Protein AF-A0A850CEC5-F1 (afdb_monomer_lite)

pLDDT: mean 93.01, std 8.54, range [57.53, 98.62]

Sequence (69 aa):
KRGNGIASAILRSHHRVLDRDGIPAYLEAVSPETARLYGTLGYEPMGERYGLEDGGPFLYPMWREPQSA

Secondary structure (DSSP, 8-state):
---SSHHHHHHHHHHHHHHHHT--EEEEESSHHHHHHHHTTT-EE-S--EEPSTTPPEEEEEEEPPPP-

Structure (mmCIF, N/CA/C/O backbone):
data_AF-A0A850CEC5-F1
#
_entry.id   AF-A0A850CEC5-F1
#
loop_
_atom_site.group_PDB
_atom_site.id
_atom_site.type_symbol
_atom_site.label_atom_id
_atom_site.label_alt_id
_atom_site.label_comp_id
_atom_site.label_asym_id
_atom_site.label_entity_id
_atom_site.label_seq_id
_atom_site.pdbx_PDB_ins_code
_atom_site.Cartn_x
_atom_site.Cartn_y
_atom_site.Cartn_z
_atom_site.occupancy
_atom_site.B_iso_or_equiv
_atom_site.auth_seq_id
_atom_site.auth_comp_id
_atom_site.auth_asym_id
_atom_site.auth_atom_id
_atom_site.pdbx_PDB_model_num
ATOM 1 N N . LYS A 1 1 ? -10.967 11.452 -18.595 1.00 57.53 1 LYS A N 1
ATOM 2 C CA . LYS A 1 1 ? -9.950 12.306 -17.926 1.00 57.53 1 LYS A CA 1
ATOM 3 C C . LYS A 1 1 ? -9.551 11.617 -16.621 1.00 57.53 1 LYS A C 1
ATOM 5 O O . LYS A 1 1 ? -10.446 11.283 -15.856 1.00 57.53 1 LYS A O 1
ATOM 10 N N . ARG A 1 2 ? -8.269 11.304 -16.410 1.00 69.06 2 ARG A N 1
ATOM 11 C CA . ARG A 1 2 ? -7.764 10.784 -15.121 1.00 69.06 2 ARG A CA 1
ATOM 12 C C . ARG A 1 2 ? -7.518 11.972 -14.170 1.00 69.06 2 ARG A C 1
ATOM 14 O O . ARG A 1 2 ? -7.398 13.092 -14.657 1.00 69.06 2 ARG A O 1
ATOM 21 N N . GLY A 1 3 ? -7.475 11.742 -12.854 1.00 70.88 3 GLY A N 1
ATOM 22 C CA . GLY A 1 3 ? -7.084 12.775 -11.877 1.00 70.88 3 GLY A CA 1
ATOM 23 C C . GLY A 1 3 ? -8.209 13.535 -11.156 1.00 70.88 3 GLY A C 1
ATOM 24 O O . GLY A 1 3 ? -7.922 14.491 -10.452 1.00 70.88 3 GLY A O 1
ATOM 25 N N . ASN A 1 4 ? -9.473 13.108 -11.246 1.00 77.38 4 ASN A N 1
ATOM 26 C CA . ASN A 1 4 ? -10.584 13.765 -10.528 1.00 77.38 4 ASN A CA 1
ATOM 27 C C . ASN A 1 4 ? -10.740 13.304 -9.059 1.00 77.38 4 ASN A C 1
ATOM 29 O O . ASN A 1 4 ? -11.801 13.471 -8.469 1.00 77.38 4 ASN A O 1
ATOM 33 N N . GLY A 1 5 ? -9.738 12.631 -8.483 1.00 82.88 5 GLY A N 1
ATOM 34 C CA . GLY A 1 5 ? -9.761 12.174 -7.084 1.00 82.88 5 GLY A CA 1
ATOM 35 C C . GLY A 1 5 ? -10.764 11.060 -6.740 1.00 82.88 5 GLY A C 1
ATOM 36 O O . GLY A 1 5 ? -10.803 10.630 -5.592 1.00 82.88 5 GLY A O 1
ATOM 37 N N . ILE A 1 6 ? -11.539 10.554 -7.708 1.00 88.50 6 ILE A N 1
ATOM 38 C CA . ILE A 1 6 ? -12.595 9.546 -7.488 1.00 88.50 6 ILE A CA 1
ATOM 39 C C . ILE A 1 6 ? -12.040 8.276 -6.830 1.00 88.50 6 ILE A C 1
ATOM 41 O O . ILE A 1 6 ? -12.570 7.826 -5.819 1.00 88.50 6 ILE A O 1
ATOM 45 N N . ALA A 1 7 ? -10.943 7.725 -7.359 1.00 87.06 7 ALA A N 1
ATOM 46 C CA . ALA A 1 7 ? -10.331 6.516 -6.805 1.00 87.06 7 ALA A CA 1
ATOM 47 C C . ALA A 1 7 ? -9.870 6.724 -5.352 1.00 87.06 7 ALA A C 1
ATOM 49 O O . ALA A 1 7 ? -10.165 5.910 -4.484 1.00 87.06 7 ALA A O 1
ATOM 50 N N . SER A 1 8 ? -9.222 7.857 -5.063 1.00 90.19 8 SER A N 1
ATOM 51 C CA . SER A 1 8 ? -8.802 8.207 -3.703 1.00 90.19 8 SER A CA 1
ATOM 52 C C . SER A 1 8 ? -9.989 8.416 -2.757 1.00 90.19 8 SER A C 1
ATOM 54 O O . SER A 1 8 ? -9.881 8.100 -1.577 1.00 90.19 8 SER A O 1
ATOM 56 N N . ALA A 1 9 ? -11.123 8.931 -3.245 1.00 92.81 9 ALA A N 1
ATOM 57 C CA . ALA A 1 9 ? -12.339 9.082 -2.445 1.00 92.81 9 ALA A CA 1
ATOM 58 C C . ALA A 1 9 ? -12.967 7.725 -2.089 1.00 92.81 9 ALA A C 1
ATOM 60 O O . ALA A 1 9 ? -13.347 7.514 -0.937 1.00 92.81 9 ALA A O 1
ATOM 61 N N . ILE A 1 10 ? -13.019 6.795 -3.049 1.00 94.38 10 ILE A N 1
ATOM 62 C CA . ILE A 1 10 ? -13.481 5.418 -2.821 1.00 94.38 10 ILE A CA 1
ATOM 63 C C . ILE A 1 10 ? -12.587 4.729 -1.786 1.00 94.38 10 ILE A C 1
ATOM 65 O O . ILE A 1 10 ? -13.096 4.203 -0.798 1.00 94.38 10 ILE A O 1
ATOM 69 N N . LEU A 1 11 ? -11.263 4.803 -1.967 1.00 95.31 11 LEU A N 1
ATOM 70 C CA . LEU A 1 11 ? -10.295 4.204 -1.048 1.00 95.31 11 LEU A CA 1
ATOM 71 C C . LEU A 1 11 ? -10.429 4.770 0.363 1.00 95.31 11 LEU A C 1
ATOM 73 O O . LEU A 1 11 ? -10.625 3.998 1.290 1.00 95.31 11 LEU A O 1
ATOM 77 N N . ARG A 1 12 ? -10.465 6.100 0.525 1.00 95.25 12 ARG A N 1
ATOM 78 C CA . ARG A 1 12 ? -10.681 6.728 1.841 1.00 95.25 12 ARG A CA 1
ATOM 79 C C . ARG A 1 12 ? -11.982 6.288 2.505 1.00 95.25 12 ARG A C 1
ATOM 81 O O . ARG A 1 12 ? -12.041 6.172 3.726 1.00 95.25 12 ARG A O 1
ATOM 88 N N . SER A 1 13 ? -13.042 6.077 1.724 1.00 96.25 13 SER A N 1
ATOM 89 C CA . SER A 1 13 ? -14.299 5.583 2.280 1.00 96.25 13 SER A CA 1
ATOM 90 C C . SER A 1 13 ? -14.168 4.157 2.808 1.00 96.25 13 SER A C 1
ATOM 92 O O . SER A 1 13 ? -14.650 3.867 3.901 1.00 96.25 13 SER A O 1
ATOM 94 N N . HIS A 1 14 ? -13.485 3.296 2.056 1.00 96.75 14 HIS A N 1
ATOM 95 C CA . HIS A 1 14 ? -13.229 1.919 2.450 1.00 96.75 14 HIS A CA 1
ATOM 96 C C . HIS A 1 14 ? -12.266 1.826 3.643 1.00 96.75 14 HIS A C 1
ATOM 98 O O . HIS A 1 14 ? -12.561 1.117 4.599 1.00 96.75 14 HIS A O 1
ATOM 104 N N . HIS A 1 15 ? -11.182 2.607 3.646 1.00 97.44 15 HIS A N 1
ATOM 105 C CA . HIS A 1 15 ? -10.224 2.677 4.754 1.00 97.44 15 HIS A CA 1
ATOM 106 C C . HIS A 1 15 ? -10.894 3.007 6.075 1.00 97.44 15 HIS A C 1
ATOM 108 O O . HIS A 1 15 ? -10.610 2.343 7.052 1.00 97.44 15 HIS A O 1
ATOM 114 N N . ARG A 1 16 ? -11.869 3.921 6.102 1.00 96.75 16 ARG A N 1
ATOM 115 C CA . ARG A 1 16 ? -12.614 4.230 7.333 1.00 96.75 16 ARG A CA 1
ATOM 116 C C . ARG A 1 16 ? -13.333 3.017 7.933 1.00 96.75 16 ARG A C 1
ATOM 118 O O . ARG A 1 16 ? -13.483 2.935 9.146 1.00 96.75 16 ARG A O 1
ATOM 125 N N . VAL A 1 17 ? -13.823 2.1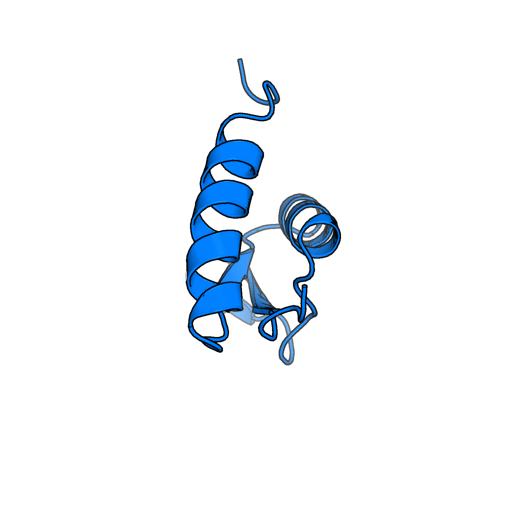08 7.090 1.00 97.62 17 VAL A N 1
ATOM 126 C CA . VAL A 1 17 ? -14.450 0.857 7.542 1.00 97.62 17 VAL A CA 1
ATOM 127 C C . VAL A 1 17 ? -13.385 -0.077 8.109 1.00 97.62 17 VAL A C 1
ATOM 129 O O . VAL A 1 17 ? -13.561 -0.591 9.206 1.00 97.62 17 VAL A O 1
ATOM 132 N N . LEU A 1 18 ? -12.269 -0.231 7.395 1.00 97.94 18 LEU A N 1
ATOM 133 C CA . LEU A 1 18 ? -11.142 -1.054 7.834 1.00 97.94 18 LEU A CA 1
ATOM 134 C C . LEU A 1 18 ? -10.525 -0.544 9.145 1.00 97.94 18 LEU A C 1
ATOM 136 O O . LEU A 1 18 ? -10.286 -1.331 10.050 1.00 97.94 18 LEU A O 1
ATOM 140 N N . ASP A 1 19 ? -10.358 0.769 9.280 1.00 97.75 19 ASP A N 1
ATOM 141 C CA . ASP A 1 19 ? -9.849 1.438 10.478 1.00 97.75 19 ASP A CA 1
ATOM 142 C C . ASP A 1 19 ? -10.758 1.188 11.682 1.00 97.75 19 ASP A C 1
ATOM 144 O O . ASP A 1 19 ? -10.287 0.785 12.743 1.00 97.75 19 ASP A O 1
ATOM 148 N N . ARG A 1 20 ? -12.077 1.354 11.504 1.00 97.25 20 ARG A N 1
ATOM 149 C CA . ARG A 1 20 ? -13.076 1.059 12.543 1.00 97.25 20 ARG A CA 1
ATOM 150 C C . ARG A 1 20 ? -13.000 -0.397 13.005 1.00 97.25 20 ARG A C 1
ATOM 152 O O . ARG A 1 20 ? -13.164 -0.662 14.192 1.00 97.25 20 ARG A O 1
ATOM 159 N N . ASP A 1 21 ? -12.781 -1.317 12.071 1.00 97.44 21 ASP A N 1
ATOM 160 C CA . ASP A 1 21 ? -12.778 -2.755 12.340 1.00 97.44 21 ASP A CA 1
ATOM 161 C C . ASP A 1 21 ? -11.383 -3.282 12.734 1.00 97.44 21 ASP A C 1
ATOM 163 O O . ASP A 1 21 ? -11.239 -4.466 13.033 1.00 97.44 21 ASP A O 1
ATOM 167 N N . GLY A 1 22 ? -10.355 -2.422 12.758 1.00 97.19 22 GLY A N 1
ATOM 168 C CA . GLY A 1 22 ? -8.977 -2.804 13.078 1.00 97.19 22 GLY A CA 1
ATOM 169 C C . GLY A 1 22 ? -8.339 -3.733 12.039 1.00 97.19 22 GLY A C 1
ATOM 170 O O . GLY A 1 22 ? -7.508 -4.567 12.391 1.00 97.19 22 GLY A O 1
ATOM 171 N N . ILE A 1 23 ? -8.737 -3.623 10.768 1.00 98.25 23 ILE A N 1
ATOM 172 C CA . ILE A 1 23 ? -8.309 -4.512 9.681 1.00 98.25 23 ILE A CA 1
ATOM 173 C C . ILE A 1 23 ? -7.243 -3.822 8.814 1.00 98.25 23 ILE A C 1
ATOM 175 O O . ILE A 1 23 ? -7.501 -2.739 8.286 1.00 98.25 23 ILE A O 1
ATOM 179 N N . PRO A 1 24 ? -6.049 -4.412 8.633 1.00 98.06 24 PRO A N 1
ATOM 180 C CA . PRO A 1 24 ? -5.034 -3.847 7.751 1.00 98.06 24 PRO A CA 1
ATOM 181 C C . PRO A 1 24 ? -5.411 -4.009 6.273 1.00 98.06 24 PRO A C 1
ATOM 183 O O . PRO A 1 24 ? -6.220 -4.861 5.901 1.00 98.06 24 PRO A O 1
ATOM 186 N N . ALA A 1 25 ? -4.787 -3.213 5.404 1.00 98.19 25 ALA A N 1
ATOM 187 C CA . ALA A 1 25 ? -4.999 -3.275 3.962 1.00 98.19 25 ALA A CA 1
ATOM 188 C C . ALA A 1 25 ? -3.693 -3.531 3.206 1.00 98.19 25 ALA A C 1
ATOM 190 O O . ALA A 1 25 ? -2.678 -2.885 3.456 1.00 98.19 25 ALA A O 1
ATOM 191 N N . TYR A 1 26 ? -3.760 -4.407 2.207 1.00 97.94 26 TYR A N 1
ATOM 192 C CA . TY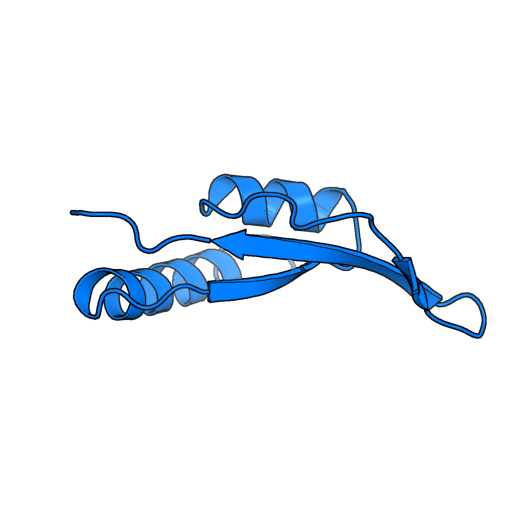R A 1 26 ? -2.670 -4.682 1.277 1.00 97.94 26 TYR A CA 1
ATOM 193 C C . TYR A 1 26 ? -3.042 -4.244 -0.140 1.00 97.94 26 TYR A C 1
ATOM 195 O O . TYR A 1 26 ? -4.205 -4.337 -0.542 1.00 97.94 26 TYR A O 1
ATOM 203 N N . LEU A 1 27 ? -2.055 -3.773 -0.898 1.00 97.62 27 LEU A N 1
ATOM 204 C CA . LEU A 1 27 ? -2.173 -3.553 -2.336 1.00 97.62 27 LEU A CA 1
ATOM 205 C C . LEU A 1 27 ? -0.824 -3.708 -3.032 1.00 97.62 27 LEU A C 1
ATOM 207 O O . LEU A 1 27 ? 0.227 -3.704 -2.393 1.00 97.62 27 LEU A O 1
ATOM 211 N N . GLU A 1 28 ? -0.865 -3.740 -4.360 1.00 97.62 28 GLU A N 1
ATOM 212 C CA . GLU A 1 28 ? 0.323 -3.679 -5.204 1.00 97.62 28 GLU A CA 1
ATOM 213 C C . GLU A 1 28 ? 0.207 -2.500 -6.166 1.00 97.62 28 GLU A C 1
ATOM 215 O O . GLU A 1 28 ? -0.677 -2.450 -7.025 1.00 97.62 28 GLU A O 1
ATOM 220 N N . ALA A 1 29 ? 1.094 -1.517 -6.017 1.00 96.69 29 ALA A N 1
ATOM 221 C CA . ALA A 1 29 ? 1.202 -0.438 -6.988 1.00 96.69 29 ALA A CA 1
ATOM 222 C C . ALA A 1 29 ? 1.931 -0.943 -8.238 1.00 96.69 29 ALA A C 1
ATOM 224 O O . ALA A 1 29 ? 2.819 -1.780 -8.144 1.00 96.69 29 ALA A O 1
ATOM 225 N N . VAL A 1 30 ? 1.609 -0.392 -9.407 1.00 95.19 30 VAL A N 1
ATOM 226 C CA . VAL A 1 30 ? 2.197 -0.817 -10.697 1.00 95.19 30 VAL A CA 1
ATOM 227 C C . VAL A 1 30 ? 3.223 0.183 -11.238 1.00 95.19 30 VAL A C 1
ATOM 229 O O . VAL A 1 30 ? 3.701 0.073 -12.366 1.00 95.19 30 VAL A O 1
ATOM 232 N N . SER A 1 31 ? 3.516 1.233 -10.468 1.00 94.06 31 SER A N 1
ATOM 233 C CA . SER A 1 31 ? 4.501 2.255 -10.813 1.00 94.06 31 SER A CA 1
ATOM 234 C C . SER A 1 31 ? 4.940 3.050 -9.576 1.00 94.06 31 SER A C 1
ATOM 236 O O . SER A 1 31 ? 4.165 3.171 -8.624 1.00 94.06 31 SER A O 1
ATOM 238 N N . PRO A 1 32 ? 6.114 3.711 -9.605 1.00 95.06 32 PRO A N 1
ATOM 239 C CA . PRO A 1 32 ? 6.529 4.624 -8.537 1.00 95.06 32 PRO A CA 1
ATOM 240 C C . PRO A 1 32 ? 5.542 5.770 -8.280 1.00 95.06 32 PRO A C 1
ATOM 242 O O . PRO A 1 32 ? 5.437 6.267 -7.163 1.00 95.06 32 PRO A O 1
ATOM 245 N N . GLU A 1 33 ? 4.832 6.229 -9.314 1.00 94.00 33 GLU A N 1
ATOM 246 C CA . GLU A 1 33 ? 3.842 7.302 -9.189 1.00 94.00 33 GLU A CA 1
ATOM 247 C C . GLU A 1 33 ? 2.613 6.840 -8.404 1.00 94.00 33 GLU A C 1
ATOM 249 O O . GLU A 1 33 ? 2.174 7.528 -7.483 1.00 94.00 33 GLU A O 1
ATOM 254 N N . THR A 1 34 ? 2.096 5.649 -8.720 1.00 94.00 34 THR A N 1
ATOM 255 C CA . THR A 1 34 ? 0.969 5.066 -7.981 1.00 94.00 34 THR A CA 1
ATOM 256 C C . THR A 1 34 ? 1.375 4.667 -6.565 1.00 94.00 34 THR A C 1
ATOM 258 O O . THR A 1 34 ? 0.611 4.925 -5.641 1.00 94.00 34 THR A O 1
ATOM 261 N N . ALA A 1 35 ? 2.601 4.174 -6.358 1.00 96.56 35 ALA A N 1
ATOM 262 C CA . ALA A 1 35 ? 3.139 3.917 -5.021 1.00 96.56 35 ALA A CA 1
ATOM 263 C C . ALA A 1 35 ? 3.175 5.196 -4.166 1.00 96.56 35 ALA A C 1
ATOM 265 O O . ALA A 1 35 ? 2.692 5.199 -3.038 1.00 96.56 35 ALA A O 1
ATOM 266 N N . ARG A 1 36 ? 3.653 6.323 -4.720 1.00 95.75 36 ARG A N 1
ATOM 267 C CA . ARG A 1 36 ? 3.608 7.623 -4.023 1.00 95.75 36 ARG A CA 1
ATOM 268 C C . ARG A 1 36 ? 2.182 8.060 -3.703 1.00 95.75 36 ARG A C 1
ATOM 270 O O . ARG A 1 36 ? 1.938 8.549 -2.606 1.00 95.75 36 ARG A O 1
ATOM 277 N N . LEU A 1 37 ? 1.241 7.875 -4.633 1.00 94.38 37 LEU A N 1
ATOM 278 C CA . LEU A 1 37 ? -0.171 8.181 -4.393 1.00 94.38 37 LEU A CA 1
ATOM 279 C C . LEU A 1 37 ? -0.730 7.359 -3.225 1.00 94.38 37 LEU A C 1
ATOM 281 O O . LEU A 1 37 ? -1.369 7.930 -2.344 1.00 94.38 37 LEU A O 1
ATOM 285 N N . TYR A 1 38 ? -0.484 6.049 -3.192 1.00 96.38 38 TYR A N 1
ATOM 286 C CA . TYR A 1 38 ? -0.918 5.199 -2.082 1.00 96.38 38 TYR A CA 1
ATOM 287 C C . TYR A 1 38 ? -0.204 5.549 -0.771 1.00 96.38 38 TYR A C 1
ATOM 289 O O . TYR A 1 38 ? -0.847 5.532 0.274 1.00 96.38 38 TYR A O 1
ATOM 297 N N . GLY A 1 39 ? 1.051 6.004 -0.823 1.00 96.69 39 GLY A N 1
ATOM 298 C CA . GLY A 1 39 ? 1.747 6.586 0.329 1.00 96.69 39 GLY A CA 1
ATOM 299 C C . GLY A 1 39 ? 0.981 7.743 0.974 1.00 96.69 39 GLY A C 1
ATOM 300 O O . GLY A 1 39 ? 0.808 7.782 2.188 1.00 96.69 39 GLY A O 1
ATOM 301 N N . THR A 1 40 ? 0.382 8.633 0.172 1.00 95.25 40 THR A N 1
ATOM 302 C CA . THR A 1 40 ? -0.478 9.712 0.710 1.00 95.25 40 THR A CA 1
ATOM 303 C C . THR A 1 40 ? -1.762 9.210 1.387 1.00 95.25 40 THR A C 1
ATOM 305 O O . THR A 1 40 ? -2.461 9.987 2.036 1.00 95.25 40 THR A O 1
ATOM 308 N N . LEU A 1 41 ? -2.096 7.927 1.221 1.00 96.12 41 LEU A N 1
ATOM 309 C CA . LEU A 1 41 ? -3.246 7.253 1.826 1.00 96.12 41 LEU A CA 1
ATOM 310 C C . LEU A 1 41 ? -2.852 6.356 3.016 1.00 96.12 41 LEU A C 1
ATOM 312 O O . LEU A 1 41 ? -3.690 5.594 3.493 1.00 96.12 41 LEU A O 1
ATOM 316 N N . GLY A 1 42 ? -1.609 6.450 3.502 1.00 96.75 42 GLY A N 1
ATOM 317 C CA . GLY A 1 42 ? -1.132 5.719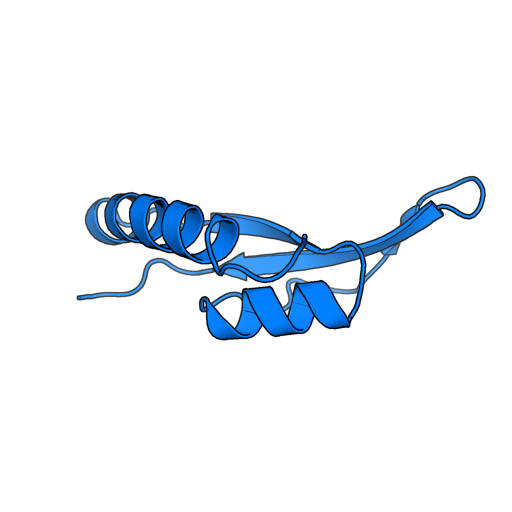 4.681 1.00 96.75 42 GLY A CA 1
ATOM 318 C C . GLY A 1 42 ? -0.556 4.334 4.386 1.00 96.75 42 GLY A C 1
ATOM 319 O O . GLY A 1 42 ? -0.414 3.537 5.305 1.00 96.75 42 GLY A O 1
ATOM 320 N N . TYR A 1 43 ? -0.263 4.027 3.121 1.00 98.06 43 TYR A N 1
ATOM 321 C CA . TYR A 1 43 ? 0.439 2.798 2.761 1.00 98.06 43 TYR A CA 1
ATOM 322 C C . TYR A 1 43 ? 1.954 2.981 2.822 1.00 98.06 43 TYR A C 1
ATOM 324 O O . TYR A 1 43 ? 2.489 3.950 2.292 1.00 98.06 43 TYR A O 1
ATOM 332 N N . GLU A 1 44 ? 2.641 1.981 3.352 1.00 98.19 44 GLU A N 1
ATOM 333 C CA . GLU A 1 44 ? 4.094 1.895 3.420 1.00 98.19 44 GLU A CA 1
ATOM 334 C C . GLU A 1 44 ? 4.611 0.732 2.556 1.00 98.19 44 GLU A C 1
ATOM 336 O O . GLU A 1 44 ? 3.888 -0.250 2.351 1.00 98.19 44 GLU A O 1
ATOM 341 N N . PRO A 1 45 ? 5.845 0.803 2.022 1.00 98.00 45 PRO A N 1
ATOM 342 C CA . PRO A 1 45 ? 6.446 -0.308 1.289 1.00 98.00 45 PRO A CA 1
ATOM 343 C C . PRO A 1 45 ? 6.534 -1.585 2.135 1.00 98.00 45 PRO A C 1
ATOM 345 O O . PRO A 1 45 ? 6.995 -1.554 3.275 1.00 98.00 45 PRO A O 1
ATOM 348 N N . MET A 1 46 ? 6.152 -2.722 1.551 1.00 97.69 46 MET A N 1
ATOM 349 C CA . MET A 1 46 ? 6.237 -4.039 2.182 1.00 97.69 46 MET A CA 1
ATOM 350 C C . MET A 1 46 ? 7.191 -4.939 1.389 1.00 97.69 46 MET A C 1
ATOM 352 O O . MET A 1 46 ? 6.793 -5.623 0.453 1.00 97.69 46 MET A O 1
ATOM 356 N N . GLY A 1 47 ? 8.464 -4.952 1.778 1.00 95.19 47 GLY A N 1
ATOM 357 C CA . GLY A 1 47 ? 9.495 -5.718 1.074 1.00 95.19 47 GLY A CA 1
ATOM 358 C C . GLY A 1 47 ? 9.946 -5.071 -0.239 1.00 95.19 47 GLY A C 1
ATOM 359 O O . GLY A 1 47 ? 9.718 -3.886 -0.491 1.00 95.19 47 GLY A O 1
ATOM 360 N N . GLU A 1 48 ? 10.653 -5.846 -1.059 1.00 96.19 48 GLU A N 1
ATOM 361 C CA . GLU A 1 48 ? 11.200 -5.360 -2.325 1.00 96.19 48 GLU A CA 1
ATOM 362 C C . GLU A 1 48 ? 10.153 -5.378 -3.442 1.00 96.19 48 GLU A C 1
ATOM 364 O O . GLU A 1 48 ? 9.307 -6.270 -3.529 1.00 96.19 48 GLU A O 1
ATOM 369 N N . ARG A 1 49 ? 10.241 -4.396 -4.348 1.00 96.19 49 ARG A N 1
ATOM 370 C CA . ARG A 1 49 ? 9.495 -4.445 -5.610 1.00 96.19 49 ARG A CA 1
ATOM 371 C C . ARG A 1 49 ? 9.945 -5.656 -6.424 1.00 96.19 49 ARG A C 1
ATOM 373 O O . ARG A 1 49 ? 11.139 -5.947 -6.475 1.00 96.19 49 ARG A O 1
ATOM 380 N N . TYR A 1 50 ? 9.030 -6.270 -7.158 1.00 95.88 50 TYR A N 1
ATOM 381 C CA . TYR A 1 50 ? 9.353 -7.390 -8.037 1.00 95.88 50 TYR A CA 1
ATOM 382 C C . TYR A 1 50 ? 8.777 -7.171 -9.435 1.00 95.88 50 TYR A C 1
ATOM 384 O O . TYR A 1 50 ? 7.803 -6.442 -9.614 1.00 95.88 50 TYR A O 1
ATOM 392 N N . GLY A 1 51 ? 9.450 -7.715 -10.446 1.00 95.00 51 GLY A N 1
ATOM 393 C CA . GLY A 1 51 ? 9.004 -7.632 -11.835 1.00 95.00 51 GLY A CA 1
ATOM 394 C C . GLY A 1 51 ? 8.038 -8.763 -12.157 1.00 95.00 51 GLY A C 1
ATOM 395 O O . GLY A 1 51 ? 8.229 -9.882 -11.685 1.00 95.00 51 GLY A O 1
ATOM 396 N N . LEU A 1 52 ? 7.027 -8.476 -12.970 1.00 90.56 52 LEU A N 1
ATOM 397 C CA . LEU A 1 52 ? 6.245 -9.524 -13.618 1.00 90.56 52 LEU A CA 1
ATOM 398 C C . LEU A 1 52 ? 7.033 -10.128 -14.792 1.00 90.56 52 LEU A C 1
ATOM 400 O O . LEU A 1 52 ? 7.897 -9.470 -15.380 1.00 90.56 52 LEU A O 1
ATOM 404 N N . GLU A 1 53 ? 6.727 -11.381 -15.130 1.00 92.75 53 GLU A N 1
ATOM 405 C CA . GLU A 1 53 ? 7.296 -12.067 -16.296 1.00 92.75 53 GLU A CA 1
ATOM 406 C C . GLU A 1 53 ? 6.935 -11.344 -17.610 1.00 92.75 53 GLU A C 1
ATOM 408 O O . GLU A 1 53 ? 6.109 -10.426 -17.640 1.00 92.75 53 GLU A O 1
ATOM 413 N N . ASP A 1 54 ? 7.603 -11.720 -18.701 1.00 91.81 54 ASP A N 1
ATOM 414 C CA . ASP A 1 54 ? 7.353 -11.204 -20.056 1.00 91.81 54 ASP A CA 1
ATOM 415 C C . ASP A 1 54 ? 7.427 -9.671 -20.205 1.00 91.81 54 ASP A C 1
ATOM 417 O O . ASP A 1 54 ? 6.776 -9.064 -21.056 1.00 91.81 54 ASP A O 1
ATOM 421 N N . GLY A 1 55 ? 8.262 -9.023 -19.386 1.00 85.94 55 GLY A N 1
ATOM 422 C CA . GLY A 1 55 ? 8.468 -7.574 -19.439 1.00 85.94 55 GLY A CA 1
ATOM 423 C C . GLY A 1 55 ? 7.320 -6.763 -18.832 1.00 85.94 55 GLY A C 1
ATOM 424 O O . GLY A 1 55 ? 7.175 -5.579 -19.149 1.00 85.94 55 GLY A O 1
ATOM 425 N N . GLY A 1 56 ? 6.505 -7.379 -17.971 1.00 87.69 56 GLY A N 1
ATOM 426 C CA . GLY A 1 56 ? 5.470 -6.677 -17.223 1.00 87.69 56 GLY A CA 1
ATOM 427 C C . GLY A 1 56 ? 6.029 -5.615 -16.257 1.00 87.69 56 GLY A C 1
ATOM 428 O O . GLY A 1 56 ? 7.234 -5.552 -15.991 1.00 87.69 56 GLY A O 1
ATOM 429 N N . PRO A 1 57 ? 5.164 -4.725 -15.732 1.00 91.38 57 PRO A N 1
ATOM 430 C CA . PRO A 1 57 ? 5.592 -3.674 -14.819 1.00 91.38 57 PRO A CA 1
ATOM 431 C C . PRO A 1 57 ? 6.184 -4.253 -13.532 1.00 91.38 57 PRO A C 1
ATOM 433 O O . PRO A 1 57 ? 5.886 -5.375 -13.125 1.00 91.38 57 PRO A O 1
ATOM 436 N N . PHE A 1 58 ? 6.978 -3.434 -12.847 1.00 95.19 58 PHE A N 1
ATOM 437 C CA . PHE A 1 58 ? 7.300 -3.713 -11.456 1.00 95.19 58 PHE A CA 1
ATOM 438 C C . PHE A 1 58 ? 6.068 -3.498 -10.584 1.00 95.19 58 PHE A C 1
ATOM 440 O O . PHE A 1 58 ? 5.405 -2.461 -10.684 1.00 95.19 58 PHE A O 1
ATOM 447 N N . LEU A 1 59 ? 5.820 -4.457 -9.702 1.00 97.44 59 LEU A N 1
ATOM 448 C CA . LEU A 1 59 ? 4.859 -4.350 -8.624 1.00 97.44 59 LEU A CA 1
ATOM 449 C C . LEU A 1 59 ? 5.559 -3.871 -7.358 1.00 97.44 59 LEU A C 1
ATOM 451 O O . LEU A 1 59 ? 6.684 -4.265 -7.052 1.00 97.44 59 LEU A O 1
ATOM 455 N N . TYR A 1 60 ? 4.884 -2.979 -6.649 1.00 98.19 60 TYR A N 1
ATOM 456 C CA . TYR A 1 60 ? 5.326 -2.371 -5.404 1.00 98.19 60 TYR A CA 1
ATOM 457 C C . TYR A 1 60 ? 4.345 -2.831 -4.328 1.00 98.19 60 TYR A C 1
ATOM 459 O O . TYR A 1 60 ? 3.274 -2.228 -4.217 1.00 98.19 60 TYR A O 1
ATOM 467 N N . PRO A 1 61 ? 4.653 -3.905 -3.584 1.00 98.44 61 PRO A N 1
ATOM 468 C CA . PRO A 1 61 ? 3.797 -4.364 -2.501 1.00 98.44 61 PRO A CA 1
ATOM 469 C C . PRO A 1 61 ? 3.753 -3.302 -1.409 1.00 98.44 61 PRO A C 1
ATOM 471 O O . PRO A 1 61 ? 4.789 -2.753 -1.019 1.00 98.44 61 PRO A O 1
ATOM 474 N N . MET A 1 62 ? 2.556 -2.986 -0.930 1.00 98.62 62 MET A N 1
ATOM 475 C CA . MET A 1 62 ? 2.372 -1.977 0.102 1.00 98.62 62 MET A CA 1
ATOM 476 C C . MET A 1 62 ? 1.382 -2.436 1.158 1.00 98.62 62 MET A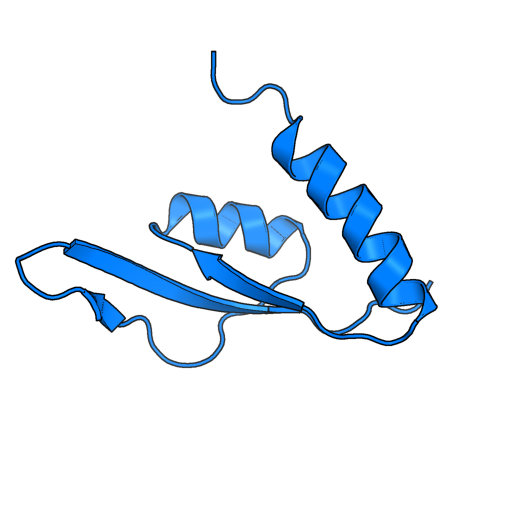 C 1
ATOM 478 O O . MET A 1 62 ? 0.371 -3.077 0.861 1.00 98.62 62 MET A O 1
ATOM 482 N N . TRP A 1 63 ? 1.667 -2.044 2.390 1.00 98.56 63 TRP A N 1
ATOM 483 C CA . TRP A 1 63 ? 0.884 -2.371 3.565 1.00 98.56 63 TRP A CA 1
ATOM 484 C C . TRP A 1 63 ? 0.393 -1.104 4.241 1.00 98.56 63 TRP A C 1
ATOM 486 O O . TRP A 1 63 ? 1.124 -0.125 4.350 1.00 98.56 63 TRP A O 1
ATOM 496 N N . ARG A 1 64 ? -0.845 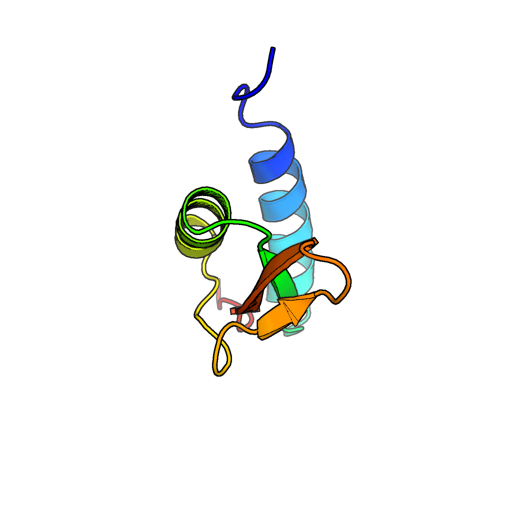-1.124 4.713 1.00 98.38 64 ARG A N 1
ATOM 497 C CA . ARG A 1 64 ? -1.415 -0.067 5.537 1.00 98.38 64 ARG A CA 1
ATOM 498 C C . ARG A 1 64 ? -1.956 -0.695 6.806 1.00 98.38 64 ARG A C 1
ATOM 500 O O . ARG A 1 64 ? -2.898 -1.486 6.750 1.00 98.38 64 ARG A O 1
ATOM 507 N N . GLU A 1 65 ? -1.396 -0.289 7.935 1.00 98.31 65 GLU A N 1
ATOM 508 C CA . GLU A 1 65 ? -1.986 -0.580 9.237 1.00 98.31 65 GLU A CA 1
ATOM 509 C C . GLU A 1 65 ? -3.314 0.181 9.411 1.00 98.31 65 GLU A C 1
ATOM 511 O O . GLU A 1 65 ? -3.473 1.273 8.844 1.00 98.31 65 GLU A O 1
ATOM 516 N N . PRO A 1 66 ? -4.276 -0.356 10.184 1.00 97.38 66 PRO A N 1
ATOM 517 C CA . PRO A 1 66 ? -5.454 0.400 10.586 1.00 97.38 66 PRO A CA 1
ATOM 518 C C . PRO A 1 66 ? -5.016 1.668 11.320 1.00 97.38 66 PRO A C 1
ATOM 520 O O . PRO A 1 66 ? -4.181 1.624 12.225 1.00 97.38 66 PRO A O 1
ATOM 523 N N . GLN A 1 67 ? -5.576 2.809 10.938 1.00 92.06 67 GLN A N 1
ATOM 524 C CA . GLN A 1 67 ? -5.286 4.074 11.600 1.00 92.06 67 GLN A CA 1
ATOM 525 C C . GLN A 1 67 ? -6.321 4.298 12.700 1.00 92.06 67 GLN A C 1
ATOM 527 O O . GLN A 1 67 ? -7.520 4.340 12.430 1.00 92.06 67 GLN A O 1
ATOM 532 N N . SER A 1 68 ? -5.864 4.445 13.944 1.00 77.44 68 SER A N 1
ATOM 533 C CA . SER A 1 68 ? -6.731 4.887 15.037 1.00 77.44 68 SER A CA 1
ATOM 534 C C . SER A 1 68 ? -7.330 6.254 14.699 1.00 77.44 68 SER A C 1
ATOM 536 O O . SER A 1 68 ? -6.623 7.126 14.186 1.00 77.44 68 SER A O 1
ATOM 538 N N . ALA A 1 69 ? -8.627 6.415 14.97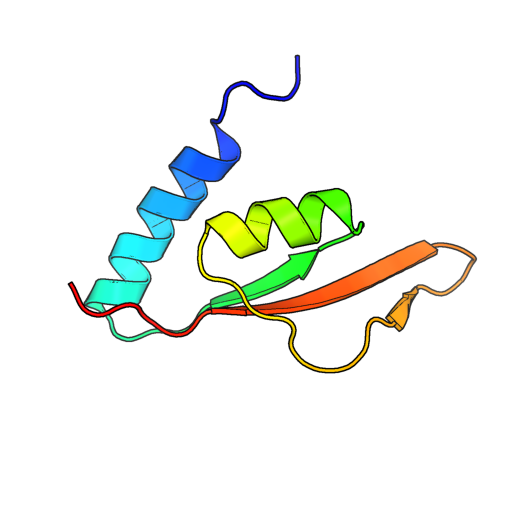0 1.00 58.78 69 ALA A N 1
ATOM 539 C CA . ALA A 1 69 ? -9.319 7.699 14.874 1.00 58.78 69 ALA A CA 1
ATOM 540 C C . ALA A 1 69 ? -8.753 8.736 15.856 1.00 58.78 69 ALA A C 1
ATOM 542 O O . ALA A 1 69 ? -8.320 8.331 16.961 1.00 58.78 69 ALA A O 1
#

Foldseek 3Di:
DPDPCPVVVVVVVVLVVCLVVFHKDKDKDQDPVVVVVVVVVQWDFDDDWDADPPRGGTITIIIHGRDHD

InterPro domains:
  IPR016181 Acyl-CoA N-acyltransferase [SSF55729] (2-60)

Organism: NCBI:txid1076443

Radius of gyration: 13.14 Å; chains: 1; bounding box: 26×26×35 Å